Protein AF-A0A7Y1Z3T8-F1 (afdb_monomer_lite)

Sequence (101 aa):
MWKSKLVQFVLVQTIVMEIIGLIAGILYAFGGLIIDALVSFGWITTNETPGLSYGTILAFGALVGMPLIFAIVGFLLGLVEALFYKLVLMLFRGMKLAGKL

Foldseek 3Di:
DVVVVLVVQLQVLLVVQLVVLLVVLVCQLVVQLVVLCCLVVVVDDDPPHNHDDVSNVVSNVSNVVRSVVSSVVSNVVSVVVSVVVVVVVVVVVVCVVVVVD

Structure (mmCIF, N/CA/C/O backbone):
data_AF-A0A7Y1Z3T8-F1
#
_entry.id   AF-A0A7Y1Z3T8-F1
#
loop_
_atom_site.group_PDB
_atom_site.id
_atom_site.type_symbol
_atom_site.label_atom_id
_atom_site.label_alt_id
_atom_site.label_comp_id
_atom_site.label_asym_id
_atom_site.label_entity_id
_atom_site.label_seq_id
_atom_site.pdbx_PDB_ins_code
_atom_site.Cartn_x
_atom_site.Cartn_y
_atom_site.Cartn_z
_atom_site.occupancy
_atom_site.B_iso_or_equiv
_atom_site.auth_seq_id
_atom_site.auth_comp_id
_atom_site.auth_asym_id
_atom_site.auth_atom_id
_atom_site.pdbx_PDB_model_num
ATOM 1 N N . MET A 1 1 ? -18.479 10.523 19.000 1.00 54.69 1 MET A N 1
ATOM 2 C CA . MET A 1 1 ? -17.153 9.981 19.382 1.00 54.69 1 MET A CA 1
ATOM 3 C C . MET A 1 1 ? -16.766 8.655 18.701 1.00 54.69 1 MET A C 1
ATOM 5 O O . MET A 1 1 ? -15.582 8.426 18.538 1.00 54.69 1 MET A O 1
ATOM 9 N N . TRP A 1 2 ? -17.691 7.766 18.295 1.00 58.81 2 TRP A N 1
ATOM 10 C CA . TRP A 1 2 ? -17.316 6.472 17.667 1.00 58.81 2 TRP A CA 1
ATOM 11 C C . TRP A 1 2 ? -17.066 6.558 16.152 1.00 58.81 2 TRP A C 1
ATOM 13 O O . TRP A 1 2 ? -16.224 5.836 15.631 1.00 58.81 2 TRP A O 1
ATOM 23 N N . LYS A 1 3 ? -17.741 7.483 15.454 1.00 66.19 3 LYS A N 1
ATOM 24 C CA . LYS A 1 3 ? -17.538 7.706 14.012 1.00 66.19 3 LYS A CA 1
ATOM 25 C C . LYS A 1 3 ? -16.091 8.103 13.679 1.00 66.19 3 LYS A C 1
ATOM 27 O O . LYS A 1 3 ? -15.556 7.6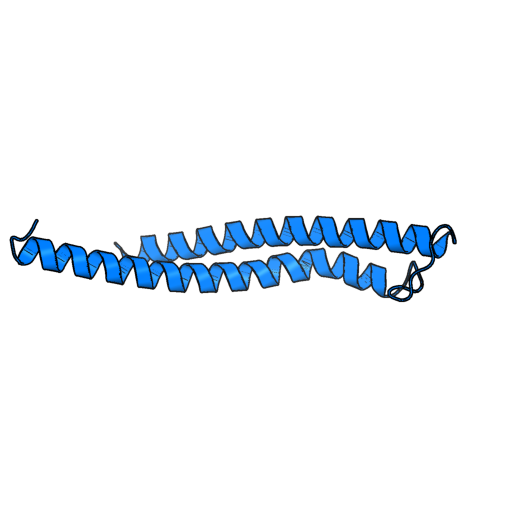16 12.696 1.00 66.19 3 LYS A O 1
ATOM 32 N N . SER A 1 4 ? -15.440 8.910 14.522 1.00 75.50 4 SER A N 1
ATOM 33 C CA . SER A 1 4 ? -14.043 9.320 14.316 1.00 75.50 4 SER A CA 1
ATOM 34 C C . SER A 1 4 ? -13.060 8.154 14.431 1.00 75.50 4 SER A C 1
ATOM 36 O O . SER A 1 4 ? -12.115 8.093 13.658 1.00 75.50 4 SER A O 1
ATOM 38 N N . LYS A 1 5 ? -13.310 7.194 15.333 1.00 84.25 5 LYS A N 1
ATOM 39 C CA . LYS A 1 5 ? -12.459 6.003 15.486 1.00 84.25 5 LYS A CA 1
ATOM 40 C C . LYS A 1 5 ? -12.566 5.049 14.295 1.00 84.25 5 LYS A C 1
ATOM 42 O O . LYS A 1 5 ? -11.558 4.508 13.865 1.00 84.25 5 LYS A O 1
ATOM 47 N N . LEU A 1 6 ? -13.767 4.877 13.738 1.00 85.75 6 LEU A N 1
ATOM 48 C CA . LEU A 1 6 ? -13.968 4.064 12.531 1.00 85.75 6 LEU A CA 1
ATOM 49 C C . LEU A 1 6 ? -13.282 4.688 11.312 1.00 85.75 6 LEU A C 1
ATOM 51 O O . LEU A 1 6 ? -12.634 3.982 10.553 1.00 85.75 6 LEU A O 1
ATOM 55 N N . VAL A 1 7 ? -13.373 6.012 11.155 1.00 88.69 7 VAL A N 1
ATOM 56 C CA . VAL A 1 7 ? -12.666 6.724 10.077 1.00 88.69 7 VAL A CA 1
ATOM 57 C C . VAL A 1 7 ? -11.150 6.590 10.235 1.00 88.69 7 VAL A C 1
ATOM 59 O O . VAL A 1 7 ? -10.468 6.291 9.264 1.00 88.69 7 VAL A O 1
ATOM 62 N N . GLN A 1 8 ? -10.622 6.742 11.454 1.00 90.88 8 GLN A N 1
ATOM 63 C CA . GLN A 1 8 ? -9.197 6.520 11.727 1.00 90.88 8 GLN A CA 1
ATOM 64 C C . GLN A 1 8 ? -8.762 5.096 11.372 1.00 90.88 8 GLN A C 1
ATOM 66 O O . GLN A 1 8 ? -7.705 4.920 10.781 1.00 90.88 8 GLN A O 1
ATOM 71 N N . PHE A 1 9 ? -9.586 4.095 11.682 1.00 91.31 9 PHE A N 1
ATOM 72 C CA . PHE A 1 9 ? -9.301 2.706 11.339 1.00 91.31 9 PHE A CA 1
ATOM 73 C C . PHE A 1 9 ? -9.203 2.490 9.820 1.00 91.31 9 PHE A C 1
ATOM 75 O O . PHE A 1 9 ? -8.220 1.930 9.346 1.00 91.31 9 PHE A O 1
ATOM 82 N N . VAL A 1 10 ? -10.163 3.015 9.050 1.00 95.38 10 VAL A N 1
ATOM 83 C CA . VAL A 1 10 ? -10.138 2.950 7.577 1.00 95.38 10 VAL A CA 1
ATOM 84 C C . VAL A 1 10 ? -8.879 3.616 7.016 1.00 95.38 10 VAL A C 1
ATOM 86 O O . VAL A 1 10 ? -8.240 3.069 6.120 1.00 95.38 10 VAL A O 1
ATOM 89 N N . LEU A 1 11 ? -8.495 4.779 7.553 1.00 94.25 11 LEU A N 1
ATOM 90 C CA . LEU A 1 11 ? -7.291 5.496 7.122 1.00 94.25 11 LEU A CA 1
ATOM 91 C C . LEU A 1 11 ? -6.014 4.710 7.428 1.00 94.25 11 LEU A C 1
ATOM 93 O O . LEU A 1 11 ? -5.146 4.618 6.568 1.00 94.25 11 LEU A O 1
ATOM 97 N N . VAL A 1 12 ? -5.910 4.105 8.614 1.00 95.69 12 VAL A N 1
ATOM 98 C CA . VAL A 1 12 ? -4.769 3.245 8.960 1.00 95.69 12 VAL A CA 1
ATOM 99 C C . VAL A 1 12 ? -4.681 2.065 7.995 1.00 95.69 12 VAL A C 1
ATOM 101 O O . VAL A 1 12 ? -3.611 1.822 7.449 1.00 95.69 12 VAL A O 1
ATOM 104 N N . GLN A 1 13 ? -5.798 1.385 7.719 1.00 96.12 13 GLN A N 1
ATOM 105 C CA . GLN A 1 13 ? -5.828 0.262 6.779 1.00 96.12 13 GLN A CA 1
ATOM 106 C C . GLN A 1 13 ? -5.427 0.685 5.358 1.00 96.12 13 GLN A C 1
ATOM 108 O O . GLN A 1 13 ? -4.673 -0.015 4.684 1.00 96.12 13 GLN A O 1
ATOM 113 N N . THR A 1 14 ? -5.879 1.863 4.923 1.00 97.62 14 THR A N 1
ATOM 114 C CA . THR A 1 14 ? -5.506 2.464 3.633 1.00 97.62 14 THR A CA 1
ATOM 115 C C . THR A 1 14 ? -3.997 2.692 3.554 1.00 97.62 14 THR A C 1
ATOM 117 O O . THR A 1 14 ? -3.369 2.229 2.610 1.00 97.62 14 THR A O 1
ATOM 120 N N . ILE A 1 15 ? -3.408 3.334 4.571 1.00 97.50 15 ILE A N 1
ATOM 121 C CA . ILE A 1 15 ? -1.971 3.648 4.621 1.00 97.50 15 ILE A CA 1
ATOM 122 C C . ILE A 1 15 ? -1.127 2.371 4.674 1.00 97.50 15 ILE A C 1
ATOM 124 O O . ILE A 1 15 ? -0.125 2.261 3.974 1.00 97.50 15 ILE A O 1
ATOM 128 N N . VAL A 1 16 ? -1.523 1.385 5.486 1.00 97.69 16 VAL A N 1
ATOM 129 C CA . VAL A 1 16 ? -0.812 0.100 5.574 1.00 97.69 16 VAL A CA 1
ATOM 130 C C . VAL A 1 16 ? -0.793 -0.587 4.212 1.00 97.69 16 VAL A C 1
ATOM 132 O O . VAL A 1 16 ? 0.264 -1.025 3.761 1.00 97.69 16 VAL A O 1
ATOM 135 N N . MET A 1 17 ? -1.938 -0.642 3.530 1.00 98.12 17 MET A N 1
ATOM 136 C CA . MET A 1 17 ? -2.012 -1.251 2.207 1.00 98.12 17 MET A CA 1
ATOM 137 C C . MET A 1 17 ? -1.243 -0.446 1.160 1.00 98.12 17 MET A C 1
ATOM 139 O O . MET A 1 17 ? -0.538 -1.046 0.360 1.00 98.12 17 MET A O 1
ATOM 143 N N . GLU A 1 18 ? -1.293 0.884 1.193 1.00 97.81 18 GLU A N 1
ATOM 144 C CA . GLU A 1 18 ? -0.491 1.746 0.318 1.00 97.81 18 GLU A CA 1
ATOM 145 C C . GLU A 1 18 ? 1.012 1.460 0.461 1.00 97.81 18 GLU A C 1
ATOM 147 O O . GLU A 1 18 ? 1.700 1.281 -0.543 1.00 97.81 18 GLU A O 1
ATOM 152 N N . ILE A 1 19 ? 1.515 1.318 1.694 1.00 98.19 19 ILE A N 1
ATOM 153 C CA . ILE A 1 19 ? 2.915 0.951 1.959 1.00 98.19 19 ILE A CA 1
ATOM 154 C C . ILE A 1 19 ? 3.232 -0.441 1.398 1.00 98.19 19 ILE A C 1
ATOM 156 O O . ILE A 1 19 ? 4.272 -0.625 0.766 1.00 98.19 19 ILE A O 1
ATOM 160 N N . ILE A 1 20 ? 2.343 -1.422 1.584 1.00 98.00 20 ILE A N 1
ATOM 161 C CA . ILE A 1 20 ? 2.512 -2.765 1.004 1.00 98.00 20 ILE A CA 1
ATOM 162 C C . ILE A 1 20 ? 2.556 -2.685 -0.528 1.00 98.00 20 ILE A C 1
ATOM 164 O O . ILE A 1 20 ? 3.421 -3.300 -1.151 1.00 98.00 20 ILE A O 1
ATOM 168 N N . GLY A 1 21 ? 1.670 -1.896 -1.136 1.00 97.75 21 GLY A N 1
ATOM 169 C CA . GLY A 1 21 ? 1.639 -1.666 -2.575 1.00 97.75 21 GLY A CA 1
ATOM 170 C C . GLY A 1 21 ? 2.898 -0.971 -3.083 1.00 97.75 21 GLY A C 1
ATOM 171 O O . GLY A 1 21 ? 3.407 -1.345 -4.134 1.00 97.75 21 GLY A O 1
ATOM 172 N N . LEU A 1 22 ? 3.458 -0.025 -2.326 1.00 97.62 22 LEU A N 1
ATOM 173 C CA . LEU A 1 22 ? 4.737 0.607 -2.648 1.00 97.62 22 LEU A CA 1
ATOM 174 C C . LEU A 1 22 ? 5.878 -0.414 -2.631 1.00 97.62 22 LEU A C 1
ATOM 176 O O . LEU A 1 22 ? 6.662 -0.464 -3.574 1.00 97.62 22 LEU A O 1
ATOM 180 N N . ILE A 1 23 ? 5.953 -1.260 -1.599 1.00 97.88 23 ILE A N 1
ATOM 181 C CA . ILE A 1 23 ? 6.960 -2.328 -1.518 1.00 97.88 23 ILE A CA 1
ATOM 182 C C . ILE A 1 23 ? 6.813 -3.286 -2.708 1.00 97.88 23 ILE A C 1
ATOM 184 O O . ILE A 1 23 ? 7.803 -3.600 -3.367 1.00 97.88 23 ILE A O 1
ATOM 188 N N . ALA A 1 24 ? 5.587 -3.706 -3.032 1.00 96.81 24 ALA A N 1
ATOM 189 C CA . ALA A 1 24 ? 5.314 -4.552 -4.192 1.00 96.81 24 ALA A CA 1
ATOM 190 C C . ALA A 1 24 ? 5.704 -3.866 -5.513 1.00 96.81 24 ALA A C 1
ATOM 192 O O . ALA A 1 24 ? 6.317 -4.493 -6.375 1.00 96.81 24 ALA A O 1
ATOM 193 N N . GLY A 1 25 ? 5.411 -2.571 -5.650 1.00 96.25 25 GLY A N 1
ATOM 194 C CA . GLY A 1 25 ? 5.810 -1.749 -6.788 1.00 96.25 25 GLY A CA 1
ATOM 195 C C . GLY A 1 25 ? 7.326 -1.655 -6.937 1.00 96.25 25 GLY A C 1
ATOM 196 O O . GLY A 1 25 ? 7.827 -1.801 -8.046 1.00 96.25 25 GLY A O 1
ATOM 197 N N . ILE A 1 26 ? 8.069 -1.489 -5.837 1.00 96.12 26 ILE A N 1
ATOM 198 C CA . ILE A 1 26 ? 9.540 -1.506 -5.832 1.00 96.12 26 ILE A CA 1
ATOM 199 C C . ILE A 1 26 ? 10.047 -2.866 -6.316 1.00 96.12 26 ILE A C 1
ATOM 201 O O . ILE A 1 26 ? 10.851 -2.927 -7.243 1.00 96.12 26 ILE A O 1
ATOM 205 N N . LEU A 1 27 ? 9.552 -3.966 -5.745 1.00 95.25 27 LEU A N 1
ATOM 206 C CA . LEU A 1 27 ? 9.970 -5.309 -6.157 1.00 95.25 27 LEU A CA 1
ATOM 207 C C . LEU A 1 27 ? 9.687 -5.566 -7.643 1.00 95.25 27 LEU A C 1
ATOM 209 O O . LEU A 1 27 ? 10.543 -6.106 -8.341 1.00 95.25 27 LEU A O 1
ATOM 213 N N . TYR A 1 28 ? 8.528 -5.131 -8.142 1.00 92.69 28 TYR A N 1
ATOM 214 C CA . TYR A 1 28 ? 8.164 -5.258 -9.551 1.00 92.69 28 TYR A CA 1
ATOM 215 C C . TYR A 1 28 ? 9.035 -4.383 -10.460 1.00 92.69 28 TYR A C 1
ATOM 217 O O . TYR A 1 28 ? 9.527 -4.859 -11.480 1.00 92.69 28 TYR A O 1
ATOM 225 N N . ALA A 1 29 ? 9.270 -3.124 -10.083 1.00 92.50 29 ALA A N 1
ATOM 226 C CA . ALA A 1 29 ? 10.051 -2.176 -10.870 1.00 92.50 29 ALA A CA 1
ATOM 227 C C . ALA A 1 29 ? 11.501 -2.639 -11.040 1.00 92.50 29 ALA A C 1
ATOM 229 O O . ALA A 1 29 ? 12.014 -2.721 -12.156 1.00 92.50 29 ALA A O 1
ATOM 230 N N . PHE A 1 30 ? 12.154 -2.986 -9.929 1.00 92.00 30 PHE A N 1
ATOM 231 C CA . PHE A 1 30 ? 13.544 -3.428 -9.945 1.00 92.00 30 PHE A CA 1
ATOM 232 C C . PHE A 1 30 ? 13.686 -4.845 -10.505 1.00 92.00 30 PHE A C 1
ATOM 234 O O . PHE A 1 30 ? 14.613 -5.098 -11.270 1.00 92.00 30 PHE A O 1
ATOM 241 N N . GLY A 1 31 ? 12.758 -5.756 -10.194 1.00 90.38 31 GLY A N 1
ATOM 242 C CA . GLY A 1 31 ? 12.740 -7.095 -10.783 1.00 90.38 31 GLY A CA 1
ATOM 243 C C . GLY A 1 31 ? 12.579 -7.052 -12.304 1.00 90.38 31 GLY A C 1
ATOM 244 O O . GLY A 1 31 ? 13.348 -7.690 -13.022 1.00 90.38 31 GLY A O 1
ATOM 245 N N . GLY A 1 32 ? 11.640 -6.241 -12.797 1.00 88.56 32 GLY A N 1
ATOM 246 C CA . GLY A 1 32 ? 11.418 -6.023 -14.226 1.00 88.56 32 GLY A CA 1
ATOM 247 C C . GLY A 1 32 ? 12.630 -5.403 -14.921 1.00 88.56 32 GLY A C 1
ATOM 248 O O . GLY A 1 32 ? 13.059 -5.914 -15.948 1.00 88.56 32 GLY A O 1
ATOM 249 N N . LEU A 1 33 ? 13.246 -4.373 -14.325 1.00 88.81 33 LEU A N 1
ATOM 250 C CA . LEU A 1 33 ? 14.464 -3.747 -14.859 1.00 88.81 33 LEU A CA 1
ATOM 251 C C . LEU A 1 33 ? 15.617 -4.750 -15.003 1.00 88.81 33 LEU A C 1
ATOM 253 O O . LEU A 1 33 ? 16.321 -4.739 -16.010 1.00 88.81 33 LEU A O 1
ATOM 257 N N . ILE A 1 34 ? 15.820 -5.609 -13.999 1.00 89.44 34 ILE A N 1
ATOM 258 C CA . ILE A 1 34 ? 16.873 -6.631 -14.030 1.00 89.44 34 ILE A CA 1
ATOM 259 C C . ILE A 1 34 ? 16.616 -7.619 -15.170 1.00 89.44 34 ILE A C 1
ATOM 261 O O . ILE A 1 34 ? 17.532 -7.898 -15.941 1.00 89.44 34 ILE A O 1
ATOM 265 N N . ILE A 1 35 ? 15.386 -8.127 -15.305 1.00 87.62 35 ILE A N 1
ATOM 266 C CA . ILE A 1 35 ? 15.034 -9.058 -16.387 1.00 87.62 35 ILE A CA 1
ATOM 267 C C . ILE A 1 35 ? 15.201 -8.386 -17.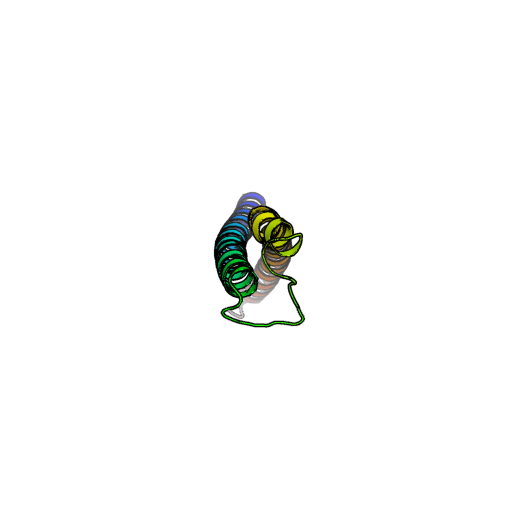751 1.00 87.62 35 ILE A C 1
ATOM 269 O O . ILE A 1 35 ? 15.848 -8.956 -18.627 1.00 87.62 35 ILE A O 1
ATOM 273 N N . ASP A 1 36 ? 14.699 -7.163 -17.917 1.00 86.88 36 ASP A N 1
ATOM 274 C CA . ASP A 1 36 ? 14.814 -6.417 -19.171 1.00 86.88 36 ASP A CA 1
ATOM 275 C C . ASP A 1 36 ? 16.279 -6.174 -19.557 1.00 86.88 36 ASP A C 1
ATOM 277 O O . ASP A 1 36 ? 16.642 -6.333 -20.724 1.00 86.88 36 ASP A O 1
ATOM 281 N N . ALA A 1 37 ? 17.143 -5.855 -18.589 1.00 87.06 37 ALA A N 1
ATOM 282 C CA . ALA A 1 37 ? 18.574 -5.700 -18.825 1.00 87.06 37 ALA A CA 1
ATOM 283 C C . ALA A 1 37 ? 19.230 -7.025 -19.248 1.00 87.06 37 ALA A C 1
ATOM 285 O O . ALA A 1 37 ? 19.988 -7.053 -20.216 1.00 87.06 37 ALA A O 1
ATOM 286 N N . LEU A 1 38 ? 18.916 -8.133 -18.567 1.00 88.19 38 LEU A N 1
ATOM 287 C CA . LEU A 1 38 ? 19.444 -9.464 -18.897 1.00 88.19 38 LEU A CA 1
ATOM 288 C C . LEU A 1 38 ? 19.032 -9.917 -20.304 1.00 88.19 38 LEU A C 1
ATOM 290 O O . LEU A 1 38 ? 19.848 -10.502 -21.020 1.00 88.19 38 LEU A O 1
ATOM 294 N N . VAL A 1 39 ? 17.796 -9.616 -20.712 1.00 87.19 39 VAL A N 1
ATOM 295 C CA . VAL A 1 39 ? 17.306 -9.897 -22.067 1.00 87.19 39 VAL A CA 1
ATOM 296 C C . VAL A 1 39 ? 18.005 -9.009 -23.095 1.00 87.19 39 VAL A C 1
ATOM 298 O O . VAL A 1 39 ? 18.473 -9.511 -24.115 1.00 87.19 39 VAL A O 1
ATOM 301 N N . SER A 1 40 ? 18.180 -7.714 -22.814 1.00 84.75 40 SER A N 1
ATOM 302 C CA . SER A 1 40 ? 18.913 -6.805 -23.708 1.00 84.75 40 SER A CA 1
ATOM 303 C C . SER A 1 40 ? 20.388 -7.159 -23.881 1.00 84.75 40 SER A C 1
ATOM 305 O O . SER A 1 40 ? 20.934 -6.944 -24.961 1.00 84.75 40 SER A O 1
ATOM 307 N N . PHE A 1 41 ? 21.037 -7.719 -22.858 1.00 86.62 41 PHE A N 1
ATOM 308 C CA . PHE A 1 41 ? 22.407 -8.230 -22.966 1.00 86.62 41 PHE A CA 1
ATOM 309 C C . PHE A 1 41 ? 22.497 -9.609 -23.639 1.00 86.62 41 PHE A C 1
ATOM 311 O O . PHE A 1 41 ? 23.600 -10.118 -23.836 1.00 86.62 41 PHE A O 1
ATOM 318 N N . GLY A 1 42 ? 21.364 -10.221 -24.002 1.00 84.81 42 GLY A N 1
ATOM 319 C CA . GLY A 1 42 ? 21.312 -11.540 -24.632 1.00 84.81 42 GLY A CA 1
ATOM 320 C C . GLY A 1 42 ? 21.673 -12.690 -23.690 1.00 84.81 42 GLY A C 1
ATOM 321 O O . GLY A 1 42 ? 22.002 -13.778 -24.155 1.00 84.81 42 GLY A O 1
ATOM 322 N N . TRP A 1 43 ? 21.645 -12.467 -22.372 1.00 86.88 43 TRP A N 1
ATOM 323 C CA . TRP A 1 43 ? 21.961 -13.500 -21.378 1.00 86.88 43 TRP A CA 1
ATOM 324 C C . TRP A 1 43 ? 20.772 -14.431 -21.123 1.00 86.88 43 TRP A C 1
ATOM 326 O O . TRP A 1 43 ? 20.962 -15.572 -20.708 1.00 86.88 43 TRP A O 1
ATOM 336 N N . ILE A 1 44 ? 19.548 -13.949 -21.365 1.00 86.12 44 ILE A N 1
ATOM 337 C CA . ILE A 1 44 ? 18.291 -14.689 -21.208 1.00 86.12 44 ILE A CA 1
ATOM 338 C C . ILE A 1 44 ? 17.359 -14.308 -22.366 1.00 86.12 44 ILE A C 1
ATOM 340 O O . ILE A 1 44 ? 17.410 -13.187 -22.862 1.00 86.12 44 ILE A O 1
ATOM 344 N N . THR A 1 45 ? 16.488 -15.219 -22.796 1.00 80.62 45 THR A N 1
ATOM 345 C CA . THR A 1 45 ? 15.439 -14.943 -23.789 1.00 80.62 45 THR A CA 1
ATOM 346 C C . THR A 1 45 ? 14.066 -15.170 -23.173 1.00 80.62 45 THR A C 1
ATOM 348 O O . THR A 1 45 ? 13.821 -16.236 -22.604 1.00 80.62 45 THR A O 1
ATOM 351 N N . THR A 1 46 ? 13.161 -14.204 -23.305 1.00 78.62 46 THR A N 1
ATOM 352 C CA . THR A 1 46 ? 11.770 -14.318 -22.847 1.00 78.62 46 THR A CA 1
ATOM 353 C C . THR A 1 46 ? 10.828 -13.831 -23.950 1.00 78.62 46 THR A C 1
ATOM 355 O O . THR A 1 46 ? 11.203 -13.001 -24.773 1.00 78.62 46 THR A O 1
ATOM 358 N N . ASN A 1 47 ? 9.605 -14.366 -23.989 1.00 75.88 47 ASN A N 1
ATOM 359 C CA . ASN A 1 47 ? 8.570 -13.904 -24.927 1.00 75.88 47 ASN A CA 1
ATOM 360 C C . ASN A 1 47 ? 7.778 -12.704 -24.381 1.00 75.88 47 ASN A C 1
ATOM 362 O O . ASN A 1 47 ? 7.027 -12.076 -25.119 1.00 75.88 47 ASN A O 1
ATOM 366 N N . GLU A 1 48 ? 7.932 -12.413 -23.089 1.00 73.38 48 GLU A N 1
ATOM 367 C CA . GLU A 1 48 ? 7.138 -11.419 -22.365 1.00 73.38 48 GLU A CA 1
ATOM 368 C C . GLU A 1 48 ? 7.713 -10.006 -22.493 1.00 73.38 48 GLU A C 1
ATOM 370 O O . GLU A 1 48 ? 6.964 -9.030 -22.462 1.00 73.38 48 GLU A O 1
ATOM 375 N N . THR A 1 49 ? 9.037 -9.870 -22.651 1.00 72.06 49 THR A N 1
ATOM 376 C CA . THR A 1 49 ? 9.673 -8.565 -22.852 1.00 72.06 49 THR A CA 1
ATOM 377 C C . THR A 1 49 ? 10.755 -8.653 -23.928 1.00 72.06 49 THR A C 1
ATOM 379 O O . THR A 1 49 ? 11.586 -9.559 -23.899 1.00 72.06 49 THR A O 1
ATOM 382 N N . PRO A 1 50 ? 10.807 -7.709 -24.885 1.00 71.50 50 PRO A N 1
ATOM 383 C CA . PRO A 1 50 ? 11.889 -7.658 -25.866 1.00 71.50 50 PRO A CA 1
ATOM 384 C C . PRO A 1 50 ? 13.177 -7.032 -25.281 1.00 71.50 50 PRO A C 1
ATOM 386 O O . PRO A 1 50 ? 14.010 -6.523 -26.028 1.00 71.50 50 PRO A O 1
ATOM 389 N N . GLY A 1 51 ? 13.338 -7.035 -23.950 1.00 71.12 51 GLY A N 1
ATOM 390 C CA . GLY A 1 51 ? 14.377 -6.307 -23.219 1.00 71.12 51 GLY A CA 1
ATOM 391 C C . GLY A 1 51 ? 14.004 -4.850 -22.918 1.00 71.12 51 GLY A C 1
ATOM 392 O O . GLY A 1 51 ? 12.824 -4.486 -22.935 1.00 71.12 51 GLY A O 1
ATOM 393 N N . LEU A 1 52 ? 15.019 -4.022 -22.639 1.00 75.00 52 LEU A N 1
ATOM 394 C CA . LEU A 1 52 ? 14.935 -2.600 -22.287 1.00 75.00 52 LEU A CA 1
ATOM 395 C C . LEU A 1 52 ? 14.073 -1.823 -23.300 1.00 75.00 52 LEU A C 1
ATOM 397 O O . LEU A 1 52 ? 14.517 -1.438 -24.382 1.00 75.00 52 LEU A O 1
ATOM 401 N N . SER A 1 53 ? 12.797 -1.649 -22.969 1.00 76.38 53 SER A N 1
ATOM 402 C CA . SER A 1 53 ? 11.771 -1.127 -23.877 1.00 76.38 53 SER A CA 1
ATOM 403 C C . SER A 1 53 ? 10.540 -0.658 -23.079 1.00 76.38 53 SER A C 1
ATOM 405 O O . SER A 1 53 ? 10.662 -0.191 -21.945 1.00 76.38 53 SER A O 1
ATOM 407 N N . TYR A 1 54 ? 9.333 -0.796 -23.635 1.00 72.19 54 TYR A N 1
ATOM 408 C CA . TYR A 1 54 ? 8.070 -0.508 -22.950 1.00 72.19 54 TYR A CA 1
ATOM 409 C C . TYR A 1 54 ? 7.887 -1.281 -21.631 1.00 72.19 54 TYR A C 1
ATOM 411 O O . TYR A 1 54 ? 7.238 -0.761 -20.722 1.00 72.19 54 TYR A O 1
ATOM 419 N N . GLY A 1 55 ? 8.485 -2.473 -21.494 1.00 70.62 55 GLY A N 1
ATOM 420 C CA . GLY A 1 55 ? 8.466 -3.257 -20.249 1.00 70.62 55 GLY A CA 1
ATOM 421 C C . GLY A 1 55 ? 9.040 -2.487 -19.058 1.00 70.62 55 GLY A C 1
ATOM 422 O O . GLY A 1 55 ? 8.432 -2.443 -17.989 1.00 70.62 55 GLY A O 1
ATOM 423 N N . THR A 1 56 ? 10.124 -1.746 -19.278 1.00 75.06 56 THR A N 1
ATOM 424 C CA . THR A 1 56 ? 10.784 -0.946 -18.245 1.00 75.06 56 THR A CA 1
ATOM 425 C C . THR A 1 56 ? 9.938 0.268 -17.848 1.00 75.06 56 THR A C 1
ATOM 427 O O . THR A 1 56 ? 9.838 0.601 -16.669 1.00 75.06 56 THR A O 1
ATOM 430 N N . ILE A 1 57 ? 9.254 0.902 -18.808 1.00 81.62 57 ILE A N 1
ATOM 431 C CA . ILE A 1 57 ? 8.325 2.013 -18.533 1.00 81.62 57 ILE A CA 1
ATOM 432 C C . ILE A 1 57 ? 7.159 1.528 -17.661 1.00 81.62 57 ILE A C 1
ATOM 434 O O . ILE A 1 57 ? 6.793 2.195 -16.693 1.00 81.62 57 ILE A O 1
ATOM 438 N N . LEU A 1 58 ? 6.607 0.348 -17.960 1.00 79.31 58 LEU A N 1
ATOM 439 C CA . LEU A 1 58 ? 5.562 -0.275 -17.144 1.00 79.31 58 LEU A CA 1
ATOM 440 C C . LEU A 1 58 ? 6.080 -0.689 -15.761 1.00 79.31 58 LEU A C 1
ATOM 442 O O . LEU A 1 58 ? 5.370 -0.517 -14.770 1.00 79.31 58 LEU A O 1
ATOM 446 N N . ALA A 1 59 ? 7.322 -1.171 -15.676 1.00 83.00 59 ALA A N 1
ATOM 447 C CA . ALA A 1 59 ? 7.974 -1.526 -14.421 1.00 83.00 59 ALA A CA 1
ATOM 448 C C . ALA A 1 59 ? 8.093 -0.309 -13.489 1.00 83.00 59 ALA A C 1
ATOM 450 O O . ALA A 1 59 ? 7.665 -0.377 -12.340 1.00 83.00 59 ALA A O 1
ATOM 451 N N . PHE A 1 60 ? 8.556 0.841 -13.987 1.00 88.25 60 PHE 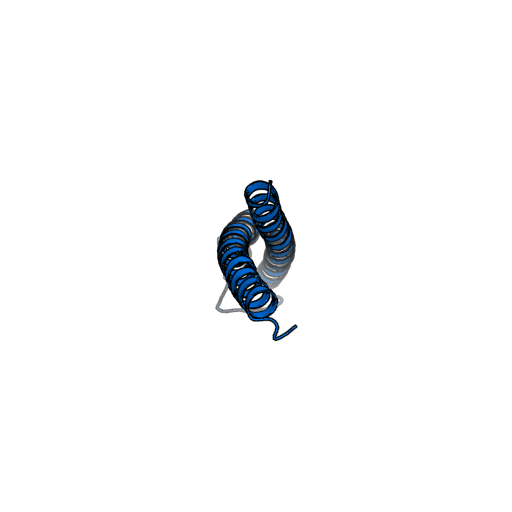A N 1
ATOM 452 C CA . PHE A 1 60 ? 8.557 2.084 -13.205 1.00 88.25 60 PHE A CA 1
ATOM 453 C C . PHE A 1 60 ? 7.149 2.633 -12.953 1.00 88.25 60 PHE A C 1
ATOM 455 O O . PHE A 1 60 ? 6.895 3.193 -11.888 1.00 88.25 60 PHE A O 1
ATOM 462 N N . GLY A 1 61 ? 6.208 2.415 -13.875 1.00 90.19 61 GLY A N 1
ATOM 463 C CA . GLY A 1 61 ? 4.792 2.715 -13.662 1.00 90.19 61 GLY A CA 1
ATOM 464 C C . GLY A 1 61 ? 4.209 1.997 -12.440 1.00 90.19 61 GLY A C 1
ATOM 465 O O . GLY A 1 61 ? 3.367 2.562 -11.739 1.00 90.19 61 GLY A O 1
ATOM 466 N N . ALA A 1 62 ? 4.702 0.799 -12.112 1.00 93.0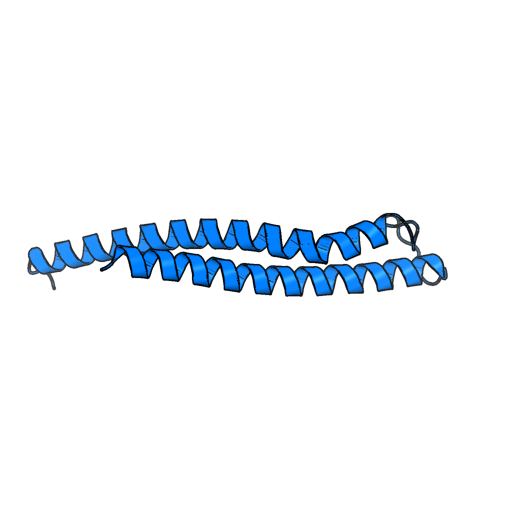6 62 ALA A N 1
ATOM 467 C CA . ALA A 1 62 ? 4.270 0.053 -10.933 1.00 93.06 62 ALA A CA 1
ATOM 468 C C . ALA A 1 62 ? 4.624 0.740 -9.603 1.00 93.06 62 ALA A C 1
ATOM 470 O O . ALA A 1 62 ? 3.909 0.522 -8.626 1.00 93.06 62 ALA A O 1
ATOM 471 N N . LEU A 1 63 ? 5.641 1.615 -9.557 1.00 94.50 63 LEU A N 1
ATOM 472 C CA . LEU A 1 63 ? 5.960 2.412 -8.360 1.00 94.50 63 LEU A CA 1
ATOM 473 C C . LEU A 1 63 ? 4.830 3.364 -7.962 1.00 94.50 63 LEU A C 1
ATOM 475 O O . LEU A 1 63 ? 4.747 3.755 -6.804 1.00 94.50 63 LEU A O 1
ATOM 479 N N . VAL A 1 64 ? 3.969 3.733 -8.912 1.00 95.31 64 VAL A N 1
ATOM 480 C CA . VAL A 1 64 ? 2.791 4.574 -8.667 1.00 95.31 64 VAL A CA 1
ATOM 481 C C . VAL A 1 64 ? 1.520 3.729 -8.700 1.00 95.31 64 VAL A C 1
ATOM 483 O O . VAL A 1 64 ? 0.671 3.842 -7.818 1.00 95.31 64 VAL A O 1
ATOM 486 N N . GLY A 1 65 ? 1.395 2.848 -9.696 1.00 95.38 65 GLY A N 1
ATOM 487 C CA . GLY A 1 65 ? 0.199 2.037 -9.906 1.00 95.38 65 GLY A CA 1
ATOM 488 C C . GLY A 1 65 ? -0.098 1.087 -8.747 1.00 95.38 65 GLY A C 1
ATOM 489 O O . GLY A 1 65 ? -1.230 1.047 -8.271 1.00 95.38 65 GLY A O 1
ATOM 490 N N . MET A 1 66 ? 0.907 0.356 -8.253 1.00 96.44 66 MET A N 1
ATOM 491 C CA . MET A 1 66 ? 0.712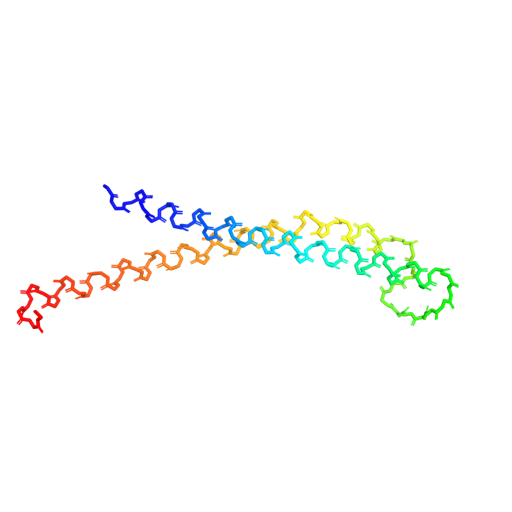 -0.615 -7.171 1.00 96.44 66 MET A CA 1
ATOM 492 C C . MET A 1 66 ? 0.307 0.036 -5.841 1.00 96.44 66 MET A C 1
ATOM 494 O O . MET A 1 66 ? -0.707 -0.395 -5.288 1.00 96.44 66 MET A O 1
ATOM 498 N N . PRO A 1 67 ? 0.995 1.078 -5.323 1.00 97.44 67 PRO A N 1
ATOM 499 C CA . PRO A 1 67 ? 0.531 1.755 -4.112 1.00 97.44 67 PRO A CA 1
ATOM 500 C C . PRO A 1 67 ? -0.872 2.346 -4.267 1.00 97.44 67 PRO A C 1
ATOM 502 O O . PRO A 1 67 ? -1.681 2.197 -3.356 1.00 97.44 67 PRO A O 1
ATOM 505 N N . LEU A 1 68 ? -1.215 2.919 -5.428 1.00 97.75 68 LEU A N 1
ATOM 506 C CA . LEU A 1 68 ? -2.555 3.466 -5.661 1.00 97.75 68 LEU A CA 1
ATOM 507 C C . LEU A 1 68 ? -3.643 2.380 -5.631 1.00 97.75 68 LEU A C 1
ATOM 509 O O . LEU A 1 68 ? -4.664 2.542 -4.961 1.00 97.75 68 LEU A O 1
AT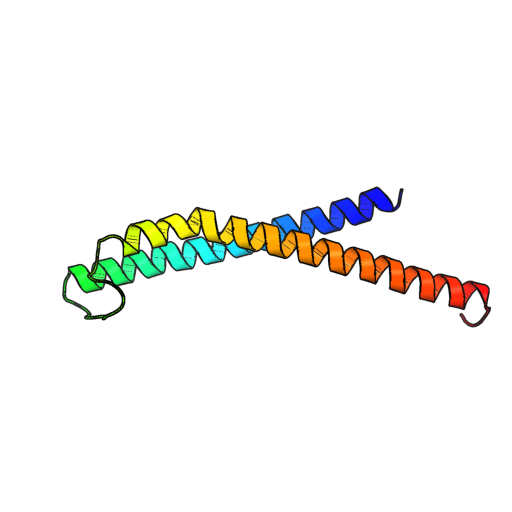OM 513 N N . ILE A 1 69 ? -3.428 1.260 -6.330 1.00 97.25 69 ILE A N 1
ATOM 514 C CA . ILE A 1 69 ? -4.368 0.130 -6.345 1.00 97.25 69 ILE A CA 1
ATOM 515 C C . ILE A 1 69 ? -4.534 -0.431 -4.932 1.00 97.25 69 ILE A C 1
ATOM 517 O O . ILE A 1 69 ? -5.659 -0.637 -4.476 1.00 97.25 69 ILE A O 1
ATOM 521 N N . PHE A 1 70 ? -3.433 -0.639 -4.211 1.00 97.94 70 PHE A N 1
ATOM 522 C CA . PHE A 1 70 ? -3.490 -1.170 -2.854 1.00 97.94 70 PHE A CA 1
ATOM 523 C C . PHE A 1 70 ? -4.134 -0.191 -1.869 1.00 97.94 70 PHE A C 1
ATOM 525 O O . PHE A 1 70 ? -4.883 -0.636 -1.005 1.00 97.94 70 PHE A O 1
ATOM 532 N N . ALA A 1 71 ? -3.924 1.120 -2.011 1.00 97.81 71 ALA A N 1
ATOM 533 C CA . ALA A 1 71 ? -4.608 2.124 -1.202 1.00 97.81 71 ALA A CA 1
ATOM 534 C C . ALA A 1 71 ? -6.133 2.036 -1.385 1.00 97.81 71 ALA A C 1
ATOM 536 O O . ALA A 1 71 ? -6.875 1.990 -0.405 1.00 97.81 71 ALA A O 1
ATOM 537 N N . ILE A 1 72 ? -6.614 1.921 -2.630 1.00 97.81 72 ILE A N 1
ATOM 538 C CA . ILE A 1 72 ? -8.047 1.740 -2.924 1.00 97.81 72 ILE A CA 1
ATOM 539 C C . ILE A 1 72 ? -8.574 0.457 -2.271 1.00 97.81 72 ILE A C 1
ATOM 541 O O . ILE A 1 72 ? -9.613 0.474 -1.609 1.00 97.81 72 ILE A O 1
ATOM 545 N N . VAL A 1 73 ? -7.848 -0.653 -2.419 1.00 97.50 73 VAL A N 1
ATOM 546 C CA . VAL A 1 73 ? -8.214 -1.941 -1.812 1.00 97.50 73 VAL A CA 1
ATOM 547 C C . VAL A 1 73 ? -8.248 -1.837 -0.283 1.00 97.50 73 VAL A C 1
ATOM 549 O O . VAL A 1 73 ? -9.213 -2.281 0.334 1.00 97.50 73 VAL A O 1
ATOM 552 N N . GLY A 1 74 ? -7.247 -1.208 0.335 1.00 96.94 74 GLY A N 1
ATOM 553 C CA . GLY A 1 74 ? -7.172 -1.005 1.782 1.00 96.94 74 GLY A CA 1
ATOM 554 C C . GLY A 1 74 ? -8.289 -0.124 2.324 1.00 96.94 74 GLY A C 1
ATOM 555 O O . GLY A 1 74 ? -8.866 -0.435 3.364 1.00 96.94 74 GLY A O 1
ATOM 556 N N . PHE A 1 75 ? -8.666 0.918 1.586 1.00 97.06 75 PHE A N 1
ATOM 557 C CA . PHE A 1 75 ? -9.819 1.746 1.918 1.00 97.06 75 PHE A CA 1
ATOM 558 C C . PHE A 1 75 ? -11.125 0.939 1.898 1.00 97.06 75 PHE A C 1
ATOM 560 O O . PHE A 1 75 ? -11.900 0.983 2.856 1.00 97.06 75 PHE A O 1
ATOM 567 N N . LEU A 1 76 ? -11.360 0.161 0.835 1.00 97.50 76 LEU A N 1
ATOM 568 C CA . LEU A 1 76 ? -12.555 -0.679 0.707 1.00 97.50 76 LEU A CA 1
ATOM 569 C C . LEU A 1 76 ? -12.614 -1.758 1.795 1.00 97.50 76 LEU A C 1
ATOM 571 O O . LEU A 1 76 ? -13.659 -1.931 2.425 1.00 97.50 76 LEU A O 1
ATOM 575 N N . LEU A 1 77 ? -11.498 -2.440 2.062 1.00 95.88 77 LEU A N 1
ATOM 576 C CA . LEU A 1 77 ? -11.396 -3.420 3.145 1.00 95.88 77 LEU A CA 1
ATOM 577 C C . LEU A 1 77 ? -11.663 -2.775 4.506 1.00 95.88 77 LEU A C 1
ATOM 579 O O . LEU A 1 77 ? -12.482 -3.284 5.267 1.00 95.88 77 LEU A O 1
ATOM 583 N N . GLY A 1 78 ? -11.069 -1.611 4.778 1.00 95.06 78 GLY A N 1
ATOM 584 C CA . GLY A 1 78 ? -11.303 -0.874 6.017 1.00 95.06 78 GLY A CA 1
ATOM 585 C C . GLY A 1 78 ? -12.774 -0.494 6.208 1.00 95.06 78 GLY A C 1
ATOM 586 O O . GLY A 1 78 ? -13.291 -0.567 7.325 1.00 95.06 78 GLY A O 1
ATOM 587 N N . LEU A 1 79 ? -13.485 -0.118 5.135 1.00 94.62 79 LEU A N 1
ATOM 588 C CA . LEU A 1 79 ? -14.927 0.153 5.194 1.00 94.62 79 LEU A CA 1
ATOM 589 C C . LEU A 1 79 ? -15.730 -1.102 5.546 1.00 94.62 79 LEU A C 1
ATOM 591 O O . LEU A 1 79 ? -16.629 -1.039 6.389 1.00 94.62 79 LEU A O 1
ATOM 595 N N . VAL A 1 80 ? -15.407 -2.237 4.922 1.00 95.25 80 VAL A N 1
ATOM 596 C CA . VAL A 1 80 ? -16.056 -3.523 5.207 1.00 95.25 80 VAL A CA 1
ATOM 597 C C . VAL A 1 80 ? -15.817 -3.919 6.666 1.00 95.25 80 VAL A C 1
ATOM 599 O O . VAL A 1 80 ? -16.771 -4.177 7.400 1.00 95.25 80 VAL A O 1
ATOM 602 N N . GLU A 1 81 ? -14.573 -3.877 7.131 1.00 92.44 81 GLU A N 1
ATOM 603 C CA . GLU A 1 81 ? -14.195 -4.193 8.513 1.00 92.44 81 GLU A CA 1
ATOM 604 C C . GLU A 1 81 ? -14.881 -3.267 9.530 1.00 92.44 81 GLU A C 1
ATOM 606 O O . GLU A 1 81 ? -15.388 -3.729 10.556 1.00 92.44 81 GLU A O 1
ATOM 611 N N . ALA A 1 82 ? -14.998 -1.971 9.229 1.00 91.31 82 ALA A N 1
ATOM 612 C CA . ALA A 1 82 ? -15.720 -1.015 10.065 1.00 91.31 82 ALA A CA 1
ATOM 613 C C . ALA A 1 82 ? -17.219 -1.353 10.193 1.00 91.31 82 ALA A C 1
ATOM 615 O O . ALA A 1 82 ? -17.804 -1.206 11.276 1.00 91.31 82 ALA A O 1
ATOM 616 N N . LEU A 1 83 ? -17.852 -1.821 9.110 1.00 90.81 83 LEU A N 1
ATOM 617 C CA . LEU A 1 83 ? -19.241 -2.291 9.130 1.00 90.81 83 LEU A CA 1
ATOM 618 C C . LEU A 1 83 ? -19.386 -3.557 9.982 1.00 90.81 83 LEU A C 1
ATOM 620 O O . LEU A 1 83 ? -20.285 -3.617 10.828 1.00 90.81 83 LEU A O 1
ATOM 624 N N . PHE A 1 84 ? -18.478 -4.523 9.822 1.00 92.12 84 PHE A N 1
ATOM 625 C CA . PHE A 1 84 ? -18.451 -5.740 10.637 1.00 92.12 84 PHE A CA 1
ATOM 626 C C . PHE A 1 84 ? -18.264 -5.427 12.122 1.00 92.12 84 PHE A C 1
ATOM 628 O O . PHE A 1 84 ? -19.023 -5.925 12.955 1.00 92.12 84 PHE A O 1
ATOM 635 N N . TYR A 1 85 ? -17.331 -4.539 12.470 1.00 88.94 85 TYR A N 1
ATOM 636 C CA . TYR A 1 85 ? -17.106 -4.124 13.854 1.00 88.94 85 TYR A CA 1
ATOM 637 C C . TYR A 1 85 ? -18.380 -3.540 14.480 1.00 88.94 85 TYR A C 1
ATOM 639 O O . TYR A 1 85 ? -18.768 -3.903 15.594 1.00 88.94 85 TYR A O 1
ATOM 647 N N . LYS A 1 86 ? -19.100 -2.687 13.738 1.00 88.75 86 LYS A N 1
ATOM 648 C CA . LYS A 1 86 ? -20.382 -2.128 14.186 1.00 88.75 86 LYS A CA 1
ATOM 649 C C . LYS A 1 86 ? -21.448 -3.211 14.395 1.00 88.75 86 LYS A C 1
ATOM 651 O O . LYS A 1 86 ? -22.178 -3.143 15.386 1.00 88.75 86 LYS A O 1
ATOM 656 N N . LEU A 1 87 ? -21.546 -4.184 13.488 1.00 90.75 87 LEU A N 1
ATOM 657 C CA . LEU A 1 87 ? -22.498 -5.294 13.587 1.00 90.75 87 LEU A CA 1
ATOM 658 C C . LEU A 1 87 ? -22.235 -6.147 14.835 1.00 90.75 87 LEU A C 1
ATOM 660 O O . LEU A 1 87 ? -23.150 -6.391 15.621 1.00 90.75 87 LEU A O 1
ATOM 664 N N . VAL A 1 88 ? -20.978 -6.532 15.056 1.00 90.44 88 VAL A N 1
ATOM 665 C CA . VAL A 1 88 ? -20.562 -7.328 16.218 1.00 90.44 88 VAL A CA 1
ATOM 666 C C . VAL A 1 88 ? -20.869 -6.585 17.519 1.00 90.44 88 VAL A C 1
ATOM 668 O O . VAL A 1 88 ? -21.470 -7.144 18.435 1.00 90.44 88 VAL A O 1
ATOM 671 N N . LEU A 1 89 ? -20.553 -5.291 17.595 1.00 87.88 89 LEU A N 1
ATOM 672 C CA . LEU A 1 89 ? -20.875 -4.471 18.766 1.00 87.88 89 LEU A CA 1
ATOM 673 C C . LEU A 1 89 ? -22.374 -4.397 19.059 1.00 87.88 89 LEU A C 1
ATOM 675 O O . LEU A 1 89 ? -22.770 -4.382 20.225 1.00 87.88 89 LEU A O 1
ATOM 679 N N . MET A 1 90 ? -23.208 -4.327 18.023 1.00 88.75 90 MET A N 1
ATOM 680 C CA . MET A 1 90 ? -24.660 -4.322 18.178 1.00 88.75 90 MET A CA 1
ATOM 681 C C . MET A 1 90 ? -25.163 -5.654 18.744 1.00 88.75 90 MET A C 1
ATOM 683 O O . MET A 1 90 ? -25.985 -5.642 19.660 1.00 88.75 90 MET A O 1
ATOM 687 N N . LEU A 1 91 ? -24.614 -6.780 18.276 1.00 89.38 91 LEU A N 1
ATOM 688 C CA . LEU A 1 91 ? -24.930 -8.109 18.798 1.00 89.38 91 LEU A CA 1
ATOM 689 C C . LEU A 1 91 ? -24.571 -8.230 20.288 1.00 89.38 91 LEU A C 1
ATOM 691 O O . LEU A 1 91 ? -25.424 -8.585 21.101 1.00 89.38 91 LEU A O 1
ATOM 695 N N . PHE A 1 92 ? -23.346 -7.857 20.673 1.00 88.94 92 PHE A N 1
ATOM 696 C CA . PHE A 1 92 ? -22.905 -7.908 22.074 1.00 88.94 92 PHE A CA 1
ATOM 697 C C . PHE A 1 92 ? -23.709 -6.981 22.991 1.00 88.94 92 PHE A C 1
ATOM 699 O O . PHE A 1 92 ? -24.050 -7.363 24.111 1.00 88.94 92 PHE A O 1
ATOM 706 N N . ARG A 1 93 ? -24.066 -5.779 22.523 1.00 86.00 93 ARG A N 1
ATOM 707 C CA . ARG A 1 93 ? -24.949 -4.877 23.279 1.00 86.00 93 ARG A CA 1
ATOM 708 C C . ARG A 1 93 ? -26.333 -5.486 23.492 1.00 86.00 93 ARG A C 1
ATOM 710 O O . ARG A 1 93 ? -26.853 -5.392 24.599 1.00 86.00 93 ARG A O 1
ATOM 717 N N . GLY A 1 94 ? -26.900 -6.129 22.470 1.00 81.81 94 GLY A N 1
ATOM 718 C CA . GLY A 1 94 ? -28.179 -6.833 22.576 1.00 81.81 94 GLY A CA 1
ATOM 719 C C . GLY A 1 94 ? -28.139 -7.973 23.597 1.00 81.81 94 GLY A C 1
ATOM 720 O O . GLY A 1 94 ? -29.040 -8.084 24.422 1.00 81.81 94 GLY A O 1
ATOM 721 N N . MET A 1 95 ? -27.066 -8.768 23.610 1.00 84.56 95 MET A N 1
ATOM 722 C CA . MET A 1 95 ? -26.905 -9.859 24.580 1.00 84.56 95 MET A CA 1
ATOM 723 C C . MET A 1 95 ? -26.790 -9.362 26.027 1.00 84.56 95 MET A C 1
ATOM 725 O O . MET A 1 95 ? -27.404 -9.948 26.917 1.00 84.56 95 MET A O 1
ATOM 729 N N . LYS A 1 96 ? -26.066 -8.256 26.252 1.00 82.69 96 LYS A N 1
ATOM 730 C CA . LYS A 1 96 ? -25.944 -7.633 27.579 1.00 82.69 96 LYS A CA 1
ATOM 731 C C . LYS A 1 96 ? -27.277 -7.062 28.078 1.00 82.69 96 LYS A C 1
ATOM 733 O O . LYS A 1 96 ? -27.603 -7.192 29.250 1.00 82.69 96 LYS A O 1
ATOM 738 N N . LEU A 1 97 ? -28.075 -6.460 27.191 1.00 76.44 97 LEU A N 1
ATOM 739 C CA . LEU A 1 97 ? -29.423 -5.975 27.526 1.00 76.44 97 LEU A CA 1
ATOM 740 C C . LEU A 1 97 ? -30.415 -7.119 27.793 1.00 76.44 97 LEU A C 1
ATOM 742 O O . LEU A 1 97 ? -31.342 -6.949 28.575 1.00 76.44 97 LEU A O 1
ATOM 746 N N . ALA A 1 98 ? -30.207 -8.284 27.175 1.00 78.31 98 ALA A N 1
ATOM 747 C CA . ALA A 1 98 ? -31.017 -9.482 27.383 1.00 78.31 98 ALA A CA 1
ATOM 748 C C . ALA A 1 98 ? -30.617 -10.300 28.630 1.00 78.31 98 ALA A C 1
ATOM 750 O O . ALA A 1 98 ? -31.167 -11.381 28.834 1.00 78.31 98 ALA A O 1
ATOM 751 N N . GLY A 1 99 ? -29.649 -9.832 29.433 1.00 73.12 99 GLY A N 1
ATOM 752 C CA . GLY A 1 99 ? -29.183 -10.515 30.647 1.00 73.12 99 GLY A CA 1
ATOM 753 C C . GLY A 1 99 ? -28.493 -11.861 30.398 1.00 73.12 99 GLY A C 1
ATOM 754 O O . GLY A 1 99 ? -28.404 -12.679 31.308 1.00 73.12 99 GLY A O 1
ATOM 755 N N . LYS A 1 100 ? -28.040 -12.120 29.162 1.00 70.62 100 LYS A N 1
ATOM 756 C CA . LYS A 1 100 ? -27.368 -13.375 28.768 1.00 70.62 100 LYS A CA 1
ATOM 757 C C . LYS A 1 100 ? -25.838 -13.325 28.918 1.00 70.62 100 LYS A C 1
ATOM 759 O O . LYS A 1 100 ? -25.175 -14.308 28.601 1.00 70.62 100 LYS A O 1
ATOM 764 N N . LEU A 1 101 ? -25.302 -12.189 29.366 1.00 59.69 101 LEU A N 1
ATOM 765 C CA . LEU A 1 101 ? -23.890 -11.864 29.610 1.00 59.69 101 LEU A CA 1
ATOM 766 C C . LEU A 1 101 ? -23.810 -10.886 30.781 1.00 59.69 101 LEU A C 1
ATOM 768 O O . LEU A 1 101 ? -22.859 -11.014 31.577 1.00 59.69 101 LEU A O 1
#

Radius of gyration: 22.15 Å; chains: 1; bounding box: 53×25×56 Å

pLDDT: mean 87.72, std 9.81, range [54.69, 98.19]

Secondary structure (DSSP, 8-state):
-HHHHHHHHHHHHHHHHHHHHHHHHHHHHHHHHHHHHHHHTTS---SS--SSSHHHHHHHHHHHHHHHHHHHHHHHHHHHHHHHHHHHHHHHHHHHHTT--